Protein AF-A0A1B6F4M4-F1 (afdb_monomer_lite)

Secondary structure (DSSP, 8-state):
----GGGTS-HHHHTTHHHHHHHHHHHHHHHHHHHHHHHH-SS-HHHHHHHHHHHHTT----EEEEEE--S-HHHHHHHHHHHHHHHHTT-EEEEEESS--SSPPTTEEEEE-GGGTHHHHTT--HHHHHHH-SSTTTHHHHHHHHHHHHHHHHHHSHHHHHHHS--

Foldseek 3Di:
DDDPCLVVDDPCVVVVVVVVCVVCVVVVVVVVVVVVCVVPDPPDVPVVVVVVVVVVVVPDAAEEEAEAADLDVVSVVVCVVVVLVSQVVPHAYEYEYCDDDPDDRHSYHYDHPVVLPVVPVVPDDPVCVCVLDVDPVNNVVSVCVVVVVVCVSVCPDPVNVVVVPDD

Sequence (167 aa):
HLRPASVSLPLYQYLLLDVIILLLSPFLIFFCLAKFIFYKTEMKSLNLVLLCLLLARSAGSARILVMQVSVSKSHSAIMEPLFEELAARGHQLTVYTSSPHKFAIPNMREIDLSHNWRPVVSNLSFDFIKQAMPDLFTAPFSMADFELPMCENVLSSHQIQSLLVSD

Radius of gyration: 23.15 Å; chains: 1; bounding box: 50×37×66 Å

pLDDT: mean 80.56, std 10.92, range [40.94, 95.31]

Structure (mmCIF, N/CA/C/O backbone):
data_AF-A0A1B6F4M4-F1
#
_entry.id   AF-A0A1B6F4M4-F1
#
loop_
_atom_site.group_PDB
_atom_site.id
_atom_site.type_symbol
_atom_site.label_atom_id
_atom_site.label_alt_id
_atom_site.label_comp_id
_atom_site.label_asym_id
_atom_site.label_entity_id
_atom_site.label_seq_id
_atom_site.pdbx_PDB_ins_code
_atom_site.Cartn_x
_atom_site.Cartn_y
_atom_site.Cartn_z
_atom_site.occupancy
_atom_site.B_iso_or_equiv
_atom_site.auth_seq_id
_atom_site.auth_comp_id
_atom_site.auth_asym_id
_atom_site.auth_atom_id
_atom_site.pdbx_PDB_model_num
ATOM 1 N N . HIS A 1 1 ? 11.510 21.584 -7.767 1.00 43.22 1 HIS A N 1
ATOM 2 C CA . HIS A 1 1 ? 12.292 21.013 -6.652 1.00 43.22 1 HIS A CA 1
ATOM 3 C C . HIS A 1 1 ? 11.340 20.370 -5.656 1.00 43.22 1 HIS A C 1
ATOM 5 O O . HIS A 1 1 ? 10.780 21.067 -4.819 1.00 43.22 1 HIS A O 1
ATOM 11 N N . LEU A 1 2 ? 11.105 19.063 -5.786 1.00 40.94 2 LEU A N 1
ATOM 12 C CA . LEU A 1 2 ? 10.264 18.300 -4.864 1.00 40.94 2 LEU A CA 1
ATOM 13 C C . LEU A 1 2 ? 11.078 18.024 -3.597 1.00 40.94 2 LEU A C 1
ATOM 15 O O . LEU A 1 2 ? 11.846 17.070 -3.534 1.00 40.94 2 LEU A O 1
ATOM 19 N N . ARG A 1 3 ? 10.984 18.922 -2.614 1.00 56.31 3 ARG A N 1
ATOM 20 C CA . ARG A 1 3 ? 11.462 18.627 -1.262 1.00 56.31 3 ARG A CA 1
ATOM 21 C C . ARG A 1 3 ? 10.369 17.820 -0.563 1.00 56.31 3 ARG A C 1
ATOM 23 O O . ARG A 1 3 ? 9.209 18.221 -0.655 1.00 56.31 3 ARG A O 1
ATOM 30 N N . PRO A 1 4 ? 10.699 16.708 0.110 1.00 58.62 4 PRO A N 1
ATOM 31 C CA . PRO A 1 4 ? 9.699 15.986 0.877 1.00 58.62 4 PRO A CA 1
ATOM 32 C C . PRO A 1 4 ? 9.135 16.927 1.944 1.00 58.62 4 PRO A C 1
ATOM 34 O O . PRO A 1 4 ? 9.882 17.705 2.542 1.00 58.62 4 PRO A O 1
ATOM 37 N N . ALA A 1 5 ? 7.818 16.876 2.163 1.00 68.50 5 ALA A N 1
ATOM 38 C CA . ALA A 1 5 ? 7.125 17.769 3.097 1.00 68.50 5 ALA A CA 1
ATOM 39 C C . ALA A 1 5 ? 7.753 17.733 4.501 1.00 68.50 5 ALA A C 1
ATOM 41 O O . ALA A 1 5 ? 7.756 18.749 5.193 1.00 68.50 5 ALA A O 1
ATOM 42 N N . SER A 1 6 ? 8.384 16.606 4.862 1.00 67.62 6 SER A N 1
ATOM 43 C CA . SER A 1 6 ? 9.168 16.410 6.084 1.00 67.62 6 SER A CA 1
ATOM 44 C C . SER A 1 6 ? 10.277 17.441 6.307 1.00 67.62 6 SER A C 1
ATOM 46 O O . SER A 1 6 ? 10.577 17.739 7.457 1.00 67.62 6 SER A O 1
ATOM 48 N N . VAL A 1 7 ? 10.843 18.040 5.252 1.00 76.06 7 VAL A N 1
ATOM 49 C CA . VAL A 1 7 ? 11.871 19.098 5.357 1.00 76.06 7 VAL A CA 1
ATOM 50 C C . VAL A 1 7 ? 11.296 20.397 5.925 1.00 76.06 7 VAL A C 1
ATOM 52 O O . VAL A 1 7 ? 12.022 21.181 6.531 1.00 76.06 7 VAL A O 1
ATOM 55 N N . SER A 1 8 ? 10.000 20.633 5.729 1.00 83.69 8 SER A N 1
ATOM 56 C CA . SER A 1 8 ? 9.280 21.802 6.243 1.00 83.69 8 SER A CA 1
ATOM 57 C C . SER A 1 8 ? 8.433 21.503 7.480 1.00 83.69 8 SER A C 1
ATOM 59 O O . SER A 1 8 ? 7.818 22.424 8.016 1.00 83.69 8 SER A O 1
ATOM 61 N N . LEU A 1 9 ? 8.373 20.245 7.936 1.00 83.94 9 LEU A N 1
ATOM 62 C CA . LEU A 1 9 ? 7.571 19.895 9.103 1.00 83.94 9 LEU A CA 1
ATOM 63 C C . LEU A 1 9 ? 8.276 20.333 10.396 1.00 83.94 9 LEU A C 1
ATOM 65 O O . LEU A 1 9 ? 9.473 20.090 10.570 1.00 83.94 9 LEU A O 1
ATOM 69 N N . PRO A 1 10 ? 7.545 20.934 11.347 1.00 87.19 10 PRO A N 1
ATOM 70 C CA . PRO A 1 10 ? 8.058 21.153 12.687 1.00 87.19 10 PRO A CA 1
ATOM 71 C C . PRO A 1 10 ? 8.350 19.811 13.375 1.00 87.19 10 PRO A C 1
ATOM 73 O O . PRO A 1 10 ? 7.652 18.815 13.174 1.00 87.19 10 PRO A O 1
ATOM 76 N N . LEU A 1 11 ? 9.372 19.800 14.235 1.00 86.25 11 LEU A N 1
ATOM 77 C CA . LEU A 1 11 ? 9.931 18.587 14.847 1.00 86.25 11 LEU A CA 1
ATOM 78 C C . LEU A 1 11 ? 8.878 17.687 15.522 1.00 86.25 11 LEU A C 1
ATOM 80 O O . LEU A 1 11 ? 9.004 16.469 15.485 1.00 86.25 11 LEU A O 1
ATOM 84 N N . TYR A 1 12 ? 7.824 18.259 16.110 1.00 85.19 12 TYR A N 1
ATOM 85 C CA . TYR A 1 12 ? 6.779 17.480 16.782 1.00 85.19 12 TYR A CA 1
ATOM 86 C C . TYR A 1 12 ? 5.907 16.661 15.811 1.00 85.19 12 TYR A C 1
ATOM 88 O O . TYR A 1 12 ? 5.516 15.553 16.162 1.00 85.19 12 TYR A O 1
ATOM 96 N N . GLN A 1 13 ? 5.645 17.157 14.594 1.00 83.50 13 GLN A N 1
ATOM 97 C CA . GLN A 1 13 ? 4.957 16.390 13.543 1.00 83.50 13 GLN A CA 1
ATOM 98 C C . GLN A 1 13 ? 5.882 15.334 12.943 1.00 83.50 13 GLN A C 1
ATOM 100 O O . GLN A 1 13 ? 5.455 14.214 12.687 1.00 83.50 13 GLN A O 1
ATOM 105 N N . TYR A 1 14 ? 7.167 15.662 12.777 1.00 83.50 14 TYR A N 1
ATOM 106 C CA . TYR A 1 14 ? 8.171 14.697 12.326 1.00 83.50 14 TYR A CA 1
ATOM 107 C C . TYR A 1 14 ? 8.319 13.517 13.301 1.00 83.50 14 TYR A C 1
ATOM 109 O O . TYR A 1 14 ? 8.421 12.368 12.885 1.00 83.50 14 TYR A O 1
ATOM 117 N N . LEU A 1 15 ? 8.293 13.799 14.606 1.00 87.69 15 LEU A N 1
ATOM 118 C CA . LEU A 1 15 ? 8.350 12.796 15.672 1.00 87.69 15 LEU A CA 1
ATOM 119 C C . LEU A 1 15 ? 6.988 12.153 15.987 1.00 87.69 15 LEU A C 1
ATOM 121 O O . LEU A 1 15 ? 6.921 11.341 16.909 1.00 87.69 15 LEU A O 1
ATOM 125 N N . LEU A 1 16 ? 5.922 12.506 15.253 1.00 89.25 16 LEU A N 1
ATOM 126 C CA . LEU A 1 16 ? 4.566 11.964 15.428 1.00 89.25 16 LEU A CA 1
ATOM 127 C C . LEU A 1 16 ? 4.061 12.086 16.877 1.00 89.25 16 LEU A C 1
ATOM 129 O O . LEU A 1 16 ? 3.416 11.181 17.410 1.00 89.25 16 LEU A O 1
ATOM 133 N N . LEU A 1 17 ? 4.397 13.190 17.555 1.00 87.88 17 LEU A N 1
ATOM 134 C CA . LEU A 1 17 ? 4.083 13.372 18.975 1.00 87.88 17 LEU A CA 1
ATOM 135 C C . LEU A 1 17 ? 2.573 13.336 19.242 1.00 87.88 17 LEU A C 1
ATOM 137 O O . LEU A 1 17 ? 2.147 12.840 20.278 1.00 87.88 17 LEU A O 1
ATOM 141 N N . ASP A 1 18 ? 1.772 13.841 18.311 1.00 84.81 18 ASP A N 1
ATOM 142 C CA . ASP A 1 18 ? 0.311 13.777 18.313 1.00 84.81 18 ASP A CA 1
ATOM 143 C C . ASP A 1 18 ? -0.211 12.334 18.275 1.00 84.81 18 ASP A C 1
ATOM 145 O O . ASP A 1 18 ? -1.098 11.983 19.052 1.00 84.81 18 ASP A O 1
ATOM 149 N N . VAL A 1 19 ? 0.391 11.473 17.452 1.00 85.81 19 VAL A N 1
ATOM 150 C CA . VAL A 1 19 ? 0.082 10.037 17.399 1.00 85.81 19 VAL A CA 1
ATOM 151 C C . VAL A 1 19 ? 0.526 9.335 18.680 1.00 85.81 19 VAL A C 1
ATOM 153 O O . VAL A 1 19 ? -0.231 8.542 19.236 1.00 85.81 19 VAL A O 1
ATOM 156 N N . ILE A 1 20 ? 1.717 9.645 19.202 1.00 90.00 20 ILE A N 1
ATOM 157 C CA . ILE A 1 20 ? 2.205 9.083 20.472 1.00 90.00 20 ILE A CA 1
ATOM 158 C C . ILE A 1 20 ? 1.266 9.476 21.618 1.00 90.00 20 ILE A C 1
ATOM 160 O O . ILE A 1 20 ? 0.878 8.627 22.418 1.00 90.00 20 ILE A O 1
ATOM 164 N N . ILE A 1 21 ? 0.853 10.744 21.683 1.00 89.56 21 ILE A N 1
ATOM 165 C CA . ILE A 1 21 ? -0.113 11.226 22.673 1.00 89.56 21 ILE A CA 1
ATOM 166 C C . ILE A 1 21 ? -1.457 10.523 22.483 1.00 89.56 21 ILE A C 1
ATOM 168 O O . ILE A 1 21 ? -2.021 10.057 23.469 1.00 89.56 21 ILE A O 1
ATOM 172 N N . LEU A 1 22 ? -1.955 10.378 21.252 1.00 88.50 22 LEU A N 1
ATOM 173 C CA . LEU A 1 22 ? -3.198 9.658 20.974 1.00 88.50 22 LEU A CA 1
ATOM 174 C C . LEU A 1 22 ? -3.122 8.203 21.458 1.00 88.50 22 LEU A C 1
ATOM 176 O O . LEU A 1 22 ? -4.066 7.739 22.091 1.00 88.50 22 LEU A O 1
ATOM 180 N N . LEU A 1 23 ? -1.997 7.515 21.240 1.00 87.00 23 LEU A N 1
ATOM 181 C CA . LEU A 1 23 ? -1.780 6.126 21.654 1.00 87.00 23 LEU A CA 1
ATOM 182 C C . LEU A 1 23 ? -1.593 5.965 23.168 1.00 87.00 23 LEU A C 1
ATOM 184 O O . LEU A 1 23 ? -2.066 4.982 23.733 1.00 87.00 23 LEU A O 1
ATOM 188 N N . LEU A 1 24 ? -0.939 6.915 23.844 1.00 88.50 24 LEU A N 1
ATOM 189 C CA . LEU A 1 24 ? -0.726 6.887 25.298 1.00 88.50 24 LEU A CA 1
ATOM 190 C C . LEU A 1 24 ? -1.922 7.434 26.090 1.00 88.50 24 LEU A C 1
ATOM 192 O O . LEU A 1 24 ? -2.130 7.050 27.244 1.00 88.50 24 LEU A O 1
ATOM 196 N N . SER A 1 25 ? -2.736 8.299 25.480 1.00 86.25 25 SER A N 1
ATOM 197 C CA . SER A 1 25 ? -3.917 8.893 26.108 1.00 86.25 25 SER A CA 1
ATOM 198 C C . SER A 1 25 ? -4.923 7.862 26.637 1.00 86.25 25 SER A C 1
ATOM 200 O O . SER A 1 25 ? -5.324 8.025 27.789 1.00 86.25 25 SER A O 1
ATOM 202 N N . PRO A 1 26 ? -5.287 6.762 25.938 1.00 82.81 26 PRO A N 1
ATOM 203 C CA . PRO A 1 26 ? -6.191 5.763 26.499 1.00 82.81 26 PRO A CA 1
ATOM 204 C C . PRO A 1 26 ? -5.589 5.043 27.710 1.00 82.81 26 PRO A C 1
ATOM 206 O O . PRO A 1 26 ? -6.336 4.720 28.627 1.00 82.81 26 PRO A O 1
ATOM 209 N N . PHE A 1 27 ? -4.267 4.844 27.780 1.00 83.25 27 PHE A N 1
ATOM 210 C CA . PHE A 1 27 ? -3.614 4.226 28.943 1.00 83.25 27 PHE A CA 1
ATOM 211 C C . PHE A 1 27 ? -3.595 5.157 30.157 1.00 83.25 27 PHE A C 1
ATOM 213 O O . PHE A 1 27 ? -3.867 4.716 31.273 1.00 83.25 27 PHE A O 1
ATOM 220 N N . LEU A 1 28 ? -3.326 6.449 29.950 1.00 83.62 28 LEU A N 1
ATOM 221 C CA . LEU A 1 28 ? -3.389 7.456 31.013 1.00 83.62 28 LEU A CA 1
ATOM 222 C C . LEU A 1 28 ? -4.824 7.665 31.499 1.00 83.62 28 LEU A C 1
ATOM 224 O O . LEU A 1 28 ? -5.065 7.698 32.703 1.00 83.62 28 LEU A O 1
ATOM 228 N N . ILE A 1 29 ? -5.785 7.741 30.577 1.00 84.19 29 ILE A N 1
ATOM 229 C CA . ILE A 1 29 ? -7.212 7.817 30.896 1.00 84.19 29 ILE A CA 1
ATOM 230 C C . ILE A 1 29 ? -7.641 6.555 31.644 1.00 84.19 29 ILE A C 1
ATOM 232 O O . ILE A 1 29 ? -8.281 6.671 32.681 1.00 84.19 29 ILE A O 1
ATOM 236 N N . PHE A 1 30 ? -7.234 5.364 31.201 1.00 84.19 30 PHE A N 1
ATOM 237 C CA . PHE A 1 30 ? -7.504 4.109 31.902 1.00 84.19 30 PHE A CA 1
ATOM 238 C C . PHE A 1 30 ? -6.906 4.100 33.311 1.00 84.19 30 PHE A C 1
ATOM 240 O O . PHE A 1 30 ? -7.595 3.726 34.252 1.00 84.19 30 PHE A O 1
ATOM 247 N N . PHE A 1 31 ? -5.666 4.559 33.495 1.00 81.44 31 PHE A N 1
ATOM 248 C CA . PHE A 1 31 ? -5.018 4.619 34.807 1.00 81.44 31 PHE A CA 1
ATOM 249 C C . PHE A 1 31 ? -5.693 5.632 35.744 1.00 81.44 31 PHE A C 1
ATOM 251 O O . PHE A 1 31 ? -5.920 5.343 36.920 1.00 81.44 31 PHE A O 1
ATOM 258 N N . CYS A 1 32 ? -6.070 6.801 35.223 1.00 80.50 32 CYS A N 1
ATOM 259 C CA . CYS A 1 32 ? -6.823 7.816 35.955 1.00 80.50 32 CYS A CA 1
ATOM 260 C C . CYS A 1 32 ? -8.234 7.336 36.307 1.00 80.50 32 CYS A C 1
ATOM 262 O O . CYS A 1 32 ? -8.667 7.520 37.440 1.00 80.50 32 CYS A O 1
ATOM 264 N N . LEU A 1 33 ? -8.931 6.676 35.377 1.00 78.50 33 LEU A N 1
ATOM 265 C CA . LEU A 1 33 ? -10.240 6.070 35.608 1.00 78.50 33 LEU A CA 1
ATOM 266 C C . LEU A 1 33 ? -10.138 4.919 36.603 1.00 78.50 33 LEU A C 1
ATOM 268 O O . LEU A 1 33 ? -10.953 4.856 37.509 1.00 78.50 33 LEU A O 1
ATOM 272 N N . ALA A 1 34 ? -9.124 4.061 36.511 1.00 73.75 34 ALA A N 1
ATOM 273 C CA . ALA A 1 34 ? -8.881 2.990 37.468 1.00 73.75 34 ALA A CA 1
ATOM 274 C C . ALA A 1 34 ? -8.626 3.559 38.866 1.00 73.75 34 ALA A C 1
ATOM 276 O O . ALA A 1 34 ? -9.265 3.118 39.815 1.00 73.75 34 ALA A O 1
ATOM 277 N N . LYS A 1 35 ? -7.781 4.593 39.000 1.00 75.56 35 LYS A N 1
ATOM 278 C CA . LYS A 1 35 ? -7.577 5.296 40.276 1.00 75.56 35 LYS A CA 1
ATOM 279 C C . LYS A 1 35 ? -8.843 5.970 40.781 1.00 75.56 35 LYS A C 1
ATOM 281 O O . LYS A 1 35 ? -9.126 5.878 41.966 1.00 75.56 35 LYS A O 1
ATOM 286 N N . PHE A 1 36 ? -9.611 6.619 39.914 1.00 72.50 36 PHE A N 1
ATOM 287 C CA . PHE A 1 36 ? -10.868 7.272 40.274 1.00 72.50 36 PHE A CA 1
ATOM 288 C C . PHE A 1 36 ? -11.938 6.261 40.699 1.00 72.50 36 PHE A C 1
ATOM 290 O O . PHE A 1 36 ? -12.638 6.488 41.680 1.00 72.50 36 PHE A O 1
ATOM 297 N N . ILE A 1 37 ? -12.037 5.128 40.003 1.00 68.75 37 ILE A N 1
ATOM 298 C CA . ILE A 1 37 ? -12.913 4.007 40.345 1.00 68.75 37 ILE A CA 1
ATOM 299 C C . ILE A 1 37 ? -12.487 3.438 41.697 1.00 68.75 37 ILE A C 1
ATOM 301 O O . ILE A 1 37 ? -13.322 3.373 42.585 1.00 68.75 37 ILE A O 1
ATOM 305 N N . PHE A 1 38 ? -11.203 3.122 41.887 1.00 66.12 38 PHE A N 1
ATOM 306 C CA . PHE A 1 38 ? -10.666 2.567 43.135 1.00 66.12 38 PHE A CA 1
ATOM 307 C C . PHE A 1 38 ? -10.801 3.539 44.319 1.00 66.12 38 PHE A C 1
ATOM 309 O O . PHE A 1 38 ? -11.074 3.122 45.439 1.00 66.12 38 PHE A O 1
ATOM 316 N N . TYR A 1 39 ? -10.661 4.844 44.064 1.00 65.19 39 TYR A N 1
ATOM 317 C CA . TYR A 1 39 ? -10.860 5.916 45.043 1.00 65.19 39 TYR A CA 1
ATOM 318 C C . TYR A 1 39 ? -12.339 6.128 45.403 1.00 65.19 39 TYR A C 1
ATOM 320 O O . TYR A 1 39 ? -12.646 6.600 46.493 1.00 65.19 39 TYR A O 1
ATOM 328 N N . LYS A 1 40 ? -13.266 5.788 44.499 1.00 62.06 40 LYS A N 1
ATOM 329 C CA . LYS A 1 40 ? -14.705 6.066 44.639 1.00 62.06 40 LYS A CA 1
ATOM 330 C C . LYS A 1 40 ? -15.558 4.819 44.897 1.00 62.06 40 LYS A C 1
ATOM 332 O O . LYS A 1 40 ? -16.765 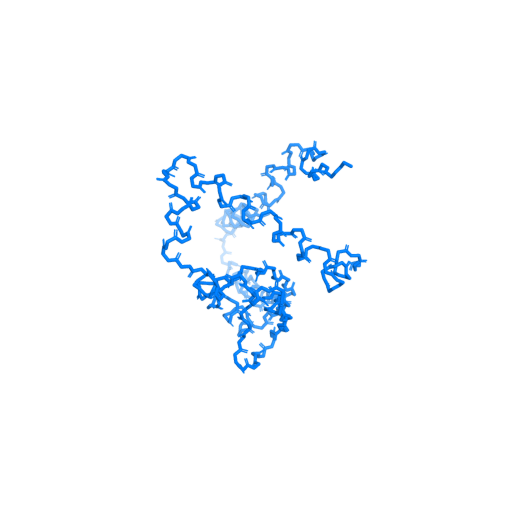4.948 45.095 1.00 62.06 40 LYS A O 1
ATOM 337 N N . THR A 1 41 ? -14.993 3.612 44.890 1.00 52.53 41 THR A N 1
ATOM 338 C CA . THR A 1 41 ? -15.759 2.375 45.087 1.00 52.53 41 THR A CA 1
ATOM 339 C C . THR A 1 41 ? -16.119 2.123 46.552 1.00 52.53 41 THR A C 1
ATOM 341 O O . THR A 1 41 ? -15.509 1.292 47.211 1.00 52.53 41 THR A O 1
ATOM 344 N N . GLU A 1 42 ? -17.219 2.733 46.998 1.00 60.88 42 GLU A N 1
ATOM 345 C CA . GLU A 1 42 ? -18.375 1.920 47.393 1.00 60.88 42 GLU A CA 1
ATOM 346 C C . GLU A 1 42 ? -19.209 1.646 46.122 1.00 60.88 42 GLU A C 1
ATOM 348 O O . GLU A 1 42 ? -19.817 2.545 45.545 1.00 60.88 42 GLU A O 1
ATOM 353 N N . MET A 1 43 ? -19.145 0.408 45.614 1.00 56.97 43 MET A N 1
ATOM 354 C CA . MET A 1 43 ? -20.106 -0.237 44.694 1.00 56.97 43 MET A CA 1
ATOM 355 C C . MET A 1 43 ? -20.791 0.644 43.610 1.00 56.97 43 MET A C 1
ATOM 357 O O . MET A 1 43 ? -22.015 0.743 43.570 1.00 56.97 43 MET A O 1
ATOM 361 N N . LYS A 1 44 ? -20.036 1.245 42.668 1.00 59.19 44 LYS A N 1
ATOM 362 C CA . LYS A 1 44 ? -20.582 1.833 41.408 1.00 59.19 44 LYS A CA 1
ATOM 363 C C . LYS A 1 44 ? -19.764 1.527 40.135 1.00 59.19 44 LYS A C 1
ATOM 365 O O . LYS A 1 44 ? -20.079 2.039 39.063 1.00 59.19 44 LYS A O 1
ATOM 370 N N . SER A 1 45 ? -18.731 0.681 40.224 1.00 66.12 45 SER A N 1
ATOM 371 C CA . SER A 1 45 ? -17.780 0.412 39.127 1.00 66.12 45 SER A CA 1
ATOM 372 C C . SER A 1 45 ? -18.357 -0.416 37.972 1.00 66.12 45 SER A C 1
ATOM 374 O O . SER A 1 45 ? -17.962 -0.213 36.827 1.00 66.12 45 SER A O 1
ATOM 376 N N . LEU A 1 46 ? -19.322 -1.302 38.239 1.00 69.38 46 LEU A N 1
ATOM 377 C CA . LEU A 1 46 ? -19.845 -2.241 37.239 1.00 69.38 46 LEU A CA 1
ATOM 378 C C . LEU A 1 46 ? -20.591 -1.542 36.088 1.00 69.38 46 LEU A C 1
ATOM 380 O O . LEU A 1 46 ? -20.385 -1.886 34.928 1.00 69.38 46 LEU A O 1
ATOM 384 N N . ASN A 1 47 ? -21.393 -0.515 36.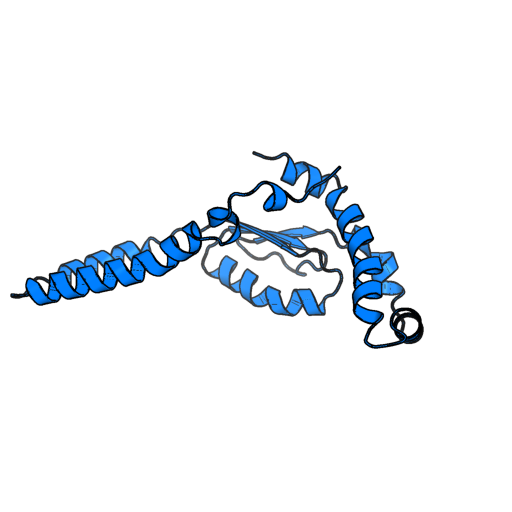391 1.00 76.00 47 ASN A N 1
ATOM 385 C CA . ASN A 1 47 ? -22.134 0.244 35.374 1.00 76.00 47 ASN A CA 1
ATOM 386 C C . ASN A 1 47 ? -21.209 1.070 34.474 1.00 76.00 47 ASN A C 1
ATOM 388 O O . ASN A 1 47 ? -21.496 1.235 33.292 1.00 76.00 47 ASN A O 1
ATOM 392 N N . LEU A 1 48 ? -20.089 1.563 35.012 1.00 74.75 48 LEU A N 1
ATOM 393 C CA . LEU A 1 48 ? -19.100 2.307 34.235 1.00 74.75 48 LEU A CA 1
ATOM 394 C C . LEU A 1 48 ? -18.322 1.372 33.303 1.00 74.75 48 LEU A C 1
ATOM 396 O O . LEU A 1 48 ? -18.149 1.690 32.132 1.00 74.75 48 LEU A O 1
ATOM 400 N N . VAL A 1 49 ? -17.923 0.192 33.792 1.00 80.50 49 VAL A N 1
ATOM 401 C CA . VAL A 1 49 ? -17.283 -0.844 32.964 1.00 80.50 49 VAL A CA 1
ATOM 402 C C . VAL A 1 49 ? -18.228 -1.309 31.853 1.00 80.50 49 VAL A C 1
ATOM 404 O O . VAL A 1 49 ? -17.816 -1.394 30.699 1.00 80.50 49 VAL A O 1
ATOM 407 N N . LEU A 1 50 ? -19.506 -1.539 32.167 1.00 79.94 50 LEU A N 1
ATOM 408 C CA . LEU A 1 50 ? -20.522 -1.910 31.182 1.00 79.94 50 LEU A CA 1
ATOM 409 C C . LEU A 1 50 ? -20.733 -0.808 30.130 1.00 79.94 50 LEU A C 1
ATOM 411 O O . LEU A 1 50 ? -20.783 -1.106 28.939 1.00 79.94 50 LEU A O 1
ATOM 415 N N . LEU A 1 51 ? -20.790 0.461 30.545 1.00 79.94 51 LEU A N 1
ATOM 416 C CA . LEU A 1 51 ? -20.893 1.602 29.633 1.00 79.94 51 LEU A CA 1
ATOM 417 C C . LEU A 1 51 ? -19.661 1.710 28.720 1.00 79.94 51 LEU A C 1
ATOM 419 O O . LEU A 1 51 ? -19.809 1.898 27.516 1.00 79.94 51 LEU A O 1
ATOM 423 N N . CYS A 1 52 ? -18.453 1.526 29.258 1.00 74.00 52 CYS A N 1
ATOM 424 C CA . CYS A 1 52 ? -17.222 1.505 28.468 1.00 74.00 52 CYS A CA 1
ATOM 425 C C . CYS A 1 52 ? -17.194 0.346 27.457 1.00 74.00 52 CYS A C 1
ATOM 427 O O . CYS A 1 52 ? -16.768 0.553 26.325 1.00 74.00 52 CYS A O 1
ATOM 429 N N . LEU A 1 53 ? -17.687 -0.846 27.816 1.00 78.19 53 LEU A N 1
ATOM 430 C CA . LEU A 1 53 ? -17.787 -1.991 26.898 1.00 78.19 53 LEU A CA 1
ATOM 431 C C . LEU A 1 53 ? -18.825 -1.765 25.786 1.00 78.19 53 LEU A C 1
ATOM 433 O O . LEU A 1 53 ? -18.605 -2.171 24.644 1.00 78.19 53 LEU A O 1
ATOM 437 N N . LEU A 1 54 ? -19.936 -1.091 26.098 1.00 76.19 54 LEU A N 1
ATOM 438 C CA . LEU A 1 54 ? -20.954 -0.711 25.115 1.00 76.19 54 LEU A CA 1
ATOM 439 C C . LEU A 1 54 ? -20.433 0.356 24.141 1.00 76.19 54 LEU A C 1
ATOM 441 O O . LEU A 1 54 ? -20.654 0.238 22.938 1.00 76.19 54 LEU A O 1
ATOM 445 N N . LEU A 1 55 ? -19.684 1.347 24.635 1.00 70.69 55 LEU A N 1
ATOM 446 C CA . LEU A 1 55 ? -19.038 2.361 23.795 1.00 70.69 55 LEU A CA 1
ATOM 447 C C . LEU A 1 55 ? -17.890 1.769 22.962 1.00 70.69 55 LEU A C 1
ATOM 449 O O . LEU A 1 55 ? -17.755 2.108 21.790 1.00 70.69 55 LEU A O 1
ATOM 453 N N . ALA A 1 56 ? -17.117 0.822 23.499 1.00 65.56 56 ALA A N 1
ATOM 454 C CA . ALA A 1 56 ? -16.073 0.121 22.747 1.00 65.56 56 ALA A CA 1
ATOM 455 C C . ALA A 1 56 ? -16.638 -0.712 21.579 1.00 65.56 56 ALA A C 1
ATOM 457 O O . ALA A 1 56 ? -16.000 -0.826 20.535 1.00 65.56 56 ALA A O 1
ATOM 458 N N . ARG A 1 57 ? -17.866 -1.237 21.708 1.00 60.97 57 ARG A N 1
ATOM 459 C CA . ARG A 1 57 ? -18.589 -1.909 20.611 1.00 60.97 57 ARG A CA 1
ATOM 460 C C . ARG A 1 57 ? -18.996 -0.979 19.467 1.00 60.97 57 ARG A C 1
ATOM 462 O O . ARG A 1 57 ? -19.324 -1.474 18.395 1.00 60.97 57 ARG A O 1
ATOM 469 N N . SER A 1 58 ? -18.981 0.335 19.682 1.00 59.59 58 SER A N 1
ATOM 470 C CA . SER A 1 58 ? -19.288 1.329 18.648 1.00 59.59 58 SER A CA 1
ATOM 471 C C . SER A 1 58 ? -18.063 1.781 17.846 1.00 59.59 58 SER A C 1
ATOM 473 O O . SER A 1 58 ? -18.167 2.737 17.080 1.00 59.59 58 SER A O 1
ATOM 475 N N . ALA A 1 59 ? -16.914 1.102 17.992 1.00 60.38 59 ALA A N 1
ATOM 476 C CA . ALA A 1 59 ? -15.737 1.344 17.162 1.00 60.38 59 ALA A CA 1
ATOM 477 C C . ALA A 1 59 ? -16.117 1.191 15.678 1.00 60.38 59 ALA A C 1
ATOM 479 O O . ALA A 1 59 ? -16.404 0.096 15.197 1.00 60.38 59 ALA A O 1
ATOM 480 N N . GLY A 1 60 ? -16.217 2.327 14.989 1.00 65.62 60 GLY A N 1
ATOM 481 C CA . GLY A 1 60 ? -16.805 2.410 13.660 1.00 65.62 60 GLY A CA 1
ATOM 482 C C . GLY A 1 60 ? -15.967 1.732 12.578 1.00 65.62 60 GLY A C 1
ATOM 483 O O . GLY A 1 60 ? -14.750 1.583 12.686 1.00 65.62 60 GLY A O 1
ATOM 484 N N . SER A 1 61 ? -16.637 1.384 11.480 1.00 75.56 61 SER A N 1
ATOM 485 C CA . SER A 1 61 ? -15.997 1.011 10.219 1.00 75.56 61 SER A CA 1
ATOM 486 C C . SER A 1 61 ? -15.142 2.176 9.704 1.00 75.56 61 SER A C 1
ATOM 488 O O . SER A 1 61 ? -15.666 3.144 9.150 1.00 75.56 61 SER A O 1
ATOM 490 N N . ALA A 1 62 ? -13.823 2.078 9.855 1.00 82.94 62 ALA A N 1
ATOM 491 C CA . ALA A 1 62 ? -12.888 2.998 9.208 1.00 82.94 62 ALA A CA 1
ATOM 492 C C . ALA A 1 62 ? -12.884 2.828 7.676 1.00 82.94 62 ALA A C 1
ATOM 494 O O . ALA A 1 62 ? -13.015 1.714 7.164 1.00 82.94 62 ALA A O 1
ATOM 495 N N . ARG A 1 63 ? -12.687 3.936 6.955 1.00 89.88 63 ARG A N 1
ATOM 496 C CA . ARG A 1 63 ? -12.354 3.945 5.525 1.00 89.88 63 ARG A CA 1
ATOM 497 C C . ARG A 1 63 ? -10.838 4.034 5.398 1.00 89.88 63 ARG A C 1
ATOM 499 O O . ARG A 1 63 ? -10.253 5.020 5.833 1.00 89.88 63 ARG A O 1
ATOM 506 N N . ILE A 1 64 ? -10.216 2.996 4.856 1.00 92.00 64 ILE A N 1
ATOM 507 C CA . ILE A 1 64 ? -8.765 2.813 4.840 1.00 92.00 64 ILE A CA 1
ATOM 508 C C . ILE A 1 64 ? -8.289 2.818 3.388 1.00 92.00 64 ILE A C 1
ATOM 510 O O . ILE A 1 64 ? -8.740 2.026 2.562 1.00 92.00 64 ILE A O 1
ATOM 514 N N . LEU A 1 65 ? -7.363 3.719 3.083 1.00 92.19 65 LEU A N 1
ATOM 515 C CA . LEU A 1 65 ? -6.657 3.754 1.811 1.00 92.19 65 LEU A CA 1
ATOM 516 C C . LEU A 1 65 ? -5.335 3.000 1.962 1.00 92.19 65 LEU A C 1
ATOM 518 O O . LEU A 1 65 ? -4.541 3.312 2.847 1.00 92.19 65 LEU A O 1
ATOM 522 N N . VAL A 1 66 ? -5.097 2.028 1.089 1.00 90.06 66 VAL A N 1
ATOM 523 C CA . VAL A 1 66 ? -3.868 1.235 1.058 1.00 90.06 66 VAL A CA 1
ATOM 524 C C . VAL A 1 66 ? -3.165 1.470 -0.270 1.00 90.06 66 VAL A C 1
ATOM 526 O O . VAL A 1 66 ? -3.756 1.300 -1.337 1.00 90.06 66 VAL A O 1
ATOM 529 N N . MET A 1 67 ? -1.886 1.830 -0.203 1.00 86.19 67 MET A N 1
ATOM 530 C CA . MET A 1 67 ? -1.019 1.968 -1.368 1.00 86.19 67 MET A CA 1
ATOM 531 C C . MET A 1 67 ? 0.054 0.881 -1.325 1.00 86.19 67 MET A C 1
ATOM 533 O O . MET A 1 67 ? 1.070 1.022 -0.653 1.00 86.19 67 MET A O 1
ATOM 537 N N . GLN A 1 68 ? -0.188 -0.217 -2.038 1.00 82.06 68 GLN A N 1
ATOM 538 C CA . GLN A 1 68 ? 0.717 -1.358 -2.125 1.00 82.06 68 GLN A CA 1
ATOM 539 C C . GLN A 1 68 ? 1.136 -1.576 -3.574 1.00 82.06 68 GLN A C 1
ATOM 541 O O . GLN A 1 68 ? 0.665 -2.463 -4.277 1.00 82.06 68 GLN A O 1
ATOM 546 N N . VAL A 1 69 ? 2.060 -0.749 -4.037 1.00 70.25 69 VAL A N 1
ATOM 547 C CA . VAL A 1 69 ? 2.443 -0.717 -5.455 1.00 70.25 69 VAL A CA 1
ATOM 548 C C . VAL A 1 69 ? 3.606 -1.653 -5.793 1.00 70.25 69 VAL A C 1
ATOM 550 O O . VAL A 1 69 ? 4.062 -1.673 -6.934 1.00 70.25 69 VAL A O 1
ATOM 553 N N . SER A 1 70 ? 4.053 -2.473 -4.831 1.00 72.50 70 SER A N 1
ATOM 554 C CA . SER A 1 70 ? 5.120 -3.453 -5.053 1.00 72.50 70 SER A CA 1
ATOM 555 C C . SER A 1 70 ? 4.728 -4.456 -6.136 1.00 72.50 70 SER A C 1
ATOM 557 O O . SER A 1 70 ? 3.654 -5.055 -6.105 1.00 72.50 70 SER A O 1
ATOM 559 N N . VAL A 1 71 ? 5.634 -4.656 -7.089 1.00 69.44 71 VAL A N 1
ATOM 560 C CA . VAL A 1 71 ? 5.477 -5.586 -8.216 1.00 69.44 71 VAL A CA 1
ATOM 561 C C . VAL A 1 71 ? 5.649 -7.048 -7.811 1.00 69.44 71 VAL A C 1
ATOM 563 O O . VAL A 1 71 ? 5.333 -7.952 -8.581 1.00 69.44 71 VAL A O 1
ATOM 566 N N . SER A 1 72 ? 6.166 -7.291 -6.606 1.00 73.75 72 SER A N 1
ATOM 567 C CA . SER A 1 72 ? 6.431 -8.636 -6.125 1.00 73.75 72 SER A CA 1
ATOM 568 C C . SER A 1 72 ? 5.214 -9.219 -5.411 1.00 73.75 72 SER A C 1
ATOM 570 O O . SER A 1 72 ? 4.740 -8.693 -4.397 1.00 73.75 72 SER A O 1
ATOM 572 N N . LYS A 1 73 ? 4.747 -10.377 -5.894 1.00 77.25 73 LYS A N 1
ATOM 573 C CA . LYS A 1 73 ? 3.655 -11.113 -5.246 1.00 77.25 73 LYS A CA 1
ATOM 574 C C . LYS A 1 73 ? 4.025 -11.553 -3.827 1.00 77.25 73 LYS A C 1
ATOM 576 O O . LYS A 1 73 ? 3.137 -11.614 -2.986 1.00 77.25 73 LYS A O 1
ATOM 581 N N . SER A 1 74 ? 5.304 -11.800 -3.525 1.00 81.06 74 SER A N 1
ATOM 582 C CA . SER A 1 74 ? 5.725 -12.163 -2.163 1.00 81.06 74 SER A CA 1
ATOM 583 C C . SER A 1 74 ? 5.531 -11.016 -1.171 1.00 81.06 74 SER A C 1
ATOM 585 O O . SER A 1 74 ? 5.074 -11.253 -0.058 1.00 81.06 74 SER A O 1
ATOM 587 N N . HIS A 1 75 ? 5.800 -9.774 -1.586 1.00 78.75 75 HIS A N 1
ATOM 588 C CA . HIS A 1 75 ? 5.549 -8.591 -0.758 1.00 78.75 75 HIS A CA 1
ATOM 589 C C . HIS A 1 75 ? 4.055 -8.362 -0.549 1.00 78.75 75 HIS A C 1
ATOM 591 O O . HIS A 1 75 ? 3.644 -7.927 0.523 1.00 78.75 75 HIS A O 1
ATOM 597 N N . SER A 1 76 ? 3.245 -8.700 -1.555 1.00 82.25 76 SER A N 1
ATOM 598 C CA . SER A 1 76 ? 1.794 -8.580 -1.446 1.00 82.25 76 SER A CA 1
ATOM 599 C C . SER A 1 76 ? 1.183 -9.635 -0.525 1.00 82.25 76 SER A C 1
ATOM 601 O O . SER A 1 76 ? 0.404 -9.297 0.361 1.00 82.25 76 SER A O 1
ATOM 603 N N . ALA A 1 77 ? 1.622 -10.888 -0.651 1.00 86.25 77 ALA A N 1
ATOM 604 C CA . ALA A 1 77 ? 1.102 -12.018 0.117 1.00 86.25 77 ALA A CA 1
ATOM 605 C C . ALA A 1 77 ? 1.286 -11.875 1.639 1.00 86.25 77 ALA A C 1
ATOM 607 O O . ALA A 1 77 ? 0.513 -12.441 2.404 1.00 86.25 77 ALA A O 1
ATOM 608 N N . ILE A 1 78 ? 2.295 -11.124 2.090 1.00 89.50 78 ILE A N 1
ATOM 609 C CA . ILE A 1 78 ? 2.533 -10.890 3.523 1.00 89.50 78 ILE A CA 1
ATOM 610 C C . ILE A 1 78 ? 1.472 -9.955 4.121 1.00 89.50 78 ILE A C 1
ATOM 612 O O . ILE A 1 78 ? 1.083 -10.126 5.274 1.00 89.50 78 ILE A O 1
ATOM 616 N N . MET A 1 79 ? 1.003 -8.974 3.348 1.00 89.31 79 MET A N 1
ATOM 617 C CA . MET A 1 79 ? 0.058 -7.953 3.813 1.00 89.31 79 MET A CA 1
ATOM 618 C C . MET A 1 79 ? -1.402 -8.304 3.510 1.00 89.31 79 MET A C 1
ATOM 620 O O . MET A 1 79 ? -2.295 -7.824 4.204 1.00 89.31 79 MET A O 1
ATOM 624 N N . GLU A 1 80 ? -1.647 -9.168 2.521 1.00 90.12 80 GLU A N 1
ATOM 625 C CA . GLU A 1 80 ? -2.983 -9.644 2.131 1.00 90.12 80 GLU A CA 1
ATOM 626 C C . GLU A 1 80 ? -3.852 -10.077 3.330 1.00 90.12 80 GLU A C 1
ATOM 628 O O . GLU A 1 80 ? -4.933 -9.501 3.487 1.00 90.12 80 GLU A O 1
ATOM 633 N N . PRO A 1 81 ? -3.390 -10.948 4.256 1.00 93.38 81 PRO A N 1
ATOM 634 C CA . PRO A 1 81 ? -4.211 -11.381 5.389 1.00 93.38 81 PRO A CA 1
ATOM 635 C C . PRO A 1 81 ? -4.672 -10.230 6.290 1.00 93.38 81 PRO A C 1
ATOM 637 O O . PRO A 1 81 ? -5.767 -10.268 6.844 1.00 93.38 81 PRO A O 1
ATOM 640 N N . LEU A 1 82 ? -3.859 -9.178 6.439 1.00 93.62 82 LEU A N 1
ATOM 641 C CA . LEU A 1 82 ? -4.242 -8.006 7.224 1.00 93.62 82 LEU A CA 1
ATOM 642 C C . LEU A 1 82 ? -5.402 -7.255 6.561 1.00 93.62 82 LEU A C 1
ATOM 644 O O . LEU A 1 82 ? -6.326 -6.823 7.249 1.00 93.62 82 LEU A O 1
ATOM 648 N N . PHE A 1 83 ? -5.366 -7.088 5.239 1.00 94.06 83 PHE A N 1
ATOM 649 C CA . PHE A 1 83 ? -6.415 -6.378 4.507 1.00 94.06 83 PHE A CA 1
ATOM 650 C C . PHE A 1 83 ? -7.721 -7.166 4.486 1.00 94.06 83 PHE A C 1
ATOM 652 O O . PHE A 1 83 ? -8.780 -6.585 4.729 1.00 94.06 83 PHE A O 1
ATOM 659 N N . GLU A 1 84 ? -7.636 -8.480 4.278 1.00 94.94 84 GLU A N 1
ATOM 660 C CA . GLU A 1 84 ? -8.779 -9.391 4.346 1.00 94.94 84 GLU A CA 1
ATOM 661 C C . GLU A 1 84 ? -9.455 -9.326 5.721 1.00 94.94 84 GLU A C 1
ATOM 663 O O . GLU A 1 84 ? -10.669 -9.145 5.818 1.00 94.94 84 GLU A O 1
ATOM 668 N N . GLU A 1 85 ? -8.668 -9.378 6.795 1.00 95.25 85 GLU A N 1
ATOM 669 C CA . GLU A 1 85 ? -9.171 -9.315 8.166 1.00 95.25 85 GLU A CA 1
ATOM 670 C C . GLU A 1 85 ? -9.785 -7.952 8.518 1.00 95.25 85 GLU A C 1
ATOM 672 O O . GLU A 1 85 ? -10.790 -7.882 9.230 1.00 95.25 85 GLU A O 1
ATOM 677 N N . LEU A 1 86 ? -9.218 -6.849 8.021 1.00 94.25 86 LEU A N 1
ATOM 678 C CA . LEU A 1 86 ? -9.820 -5.525 8.186 1.00 94.25 86 LEU A CA 1
ATOM 679 C C . LEU A 1 86 ? -11.163 -5.439 7.443 1.00 94.25 86 LEU A C 1
ATOM 681 O O . LEU A 1 86 ? -12.158 -4.995 8.021 1.00 94.25 86 LEU A O 1
ATOM 685 N N . ALA A 1 87 ? -11.222 -5.914 6.198 1.00 94.75 87 ALA A N 1
ATOM 686 C CA . ALA A 1 87 ? -12.448 -5.930 5.405 1.00 94.75 87 ALA A CA 1
ATOM 687 C C . ALA A 1 87 ? -13.542 -6.807 6.048 1.00 94.75 87 ALA A C 1
ATOM 689 O O . ALA A 1 87 ? -14.704 -6.396 6.147 1.00 94.75 87 ALA A O 1
ATOM 690 N N . ALA A 1 88 ? -13.159 -7.980 6.567 1.00 94.56 88 ALA A N 1
ATOM 691 C CA . ALA A 1 88 ? -14.043 -8.914 7.265 1.00 94.56 88 ALA A CA 1
ATOM 692 C C . ALA A 1 88 ? -14.601 -8.340 8.579 1.00 94.56 88 ALA A C 1
ATOM 694 O O . ALA A 1 88 ? -15.755 -8.592 8.924 1.00 94.56 88 ALA A O 1
ATOM 695 N N . ARG A 1 89 ? -13.821 -7.513 9.291 1.00 92.38 89 ARG A N 1
ATOM 696 C CA . ARG A 1 89 ? -14.275 -6.778 10.489 1.00 92.38 89 ARG A CA 1
ATOM 697 C C . ARG A 1 89 ? -15.175 -5.578 10.174 1.00 92.38 89 ARG A C 1
ATOM 699 O O . ARG A 1 89 ? -15.640 -4.911 11.094 1.00 92.38 89 ARG A O 1
ATOM 706 N N . GLY A 1 90 ? -15.454 -5.329 8.895 1.00 91.69 90 GLY A N 1
ATOM 707 C CA . GLY A 1 90 ? -16.382 -4.303 8.433 1.00 91.69 90 GLY A CA 1
ATOM 708 C C . GLY A 1 90 ? -15.722 -2.989 8.033 1.00 91.69 90 GLY A C 1
ATOM 709 O O . GLY A 1 90 ? -16.450 -2.057 7.714 1.00 91.69 90 GLY A O 1
ATOM 710 N N . HIS A 1 91 ? -14.388 -2.892 8.023 1.00 93.38 91 HIS A N 1
ATOM 711 C CA . HIS A 1 91 ? -13.696 -1.716 7.491 1.00 93.38 91 HIS A CA 1
ATOM 712 C C . HIS A 1 91 ? -13.832 -1.648 5.967 1.00 93.38 91 HIS A C 1
ATOM 714 O O . HIS A 1 91 ? -13.838 -2.674 5.295 1.00 93.38 91 HIS A O 1
ATOM 720 N N . GLN A 1 92 ? -13.893 -0.437 5.410 1.00 95.25 92 GLN A N 1
ATOM 721 C CA . GLN A 1 92 ? -13.929 -0.222 3.963 1.00 95.25 92 GLN A CA 1
ATOM 722 C C . GLN A 1 92 ? -12.530 0.083 3.443 1.00 95.25 92 GLN A C 1
ATOM 724 O O . GLN A 1 92 ? -11.977 1.138 3.748 1.00 95.25 92 GLN A O 1
ATOM 729 N N . LEU A 1 93 ? -11.965 -0.811 2.642 1.00 94.88 93 LEU A N 1
ATOM 730 C CA . LEU A 1 93 ? -10.626 -0.658 2.091 1.00 94.88 93 LEU A CA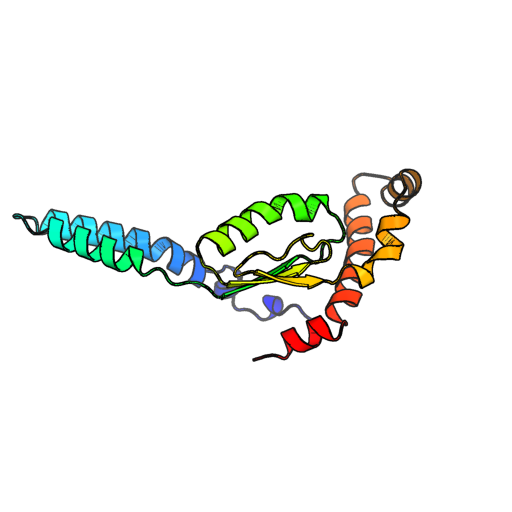 1
ATOM 731 C C . LEU A 1 93 ? -10.693 -0.218 0.628 1.00 94.88 93 LEU A C 1
ATOM 733 O O . LEU A 1 93 ? -11.475 -0.747 -0.158 1.00 94.88 93 LEU A O 1
ATOM 737 N N . THR A 1 94 ? -9.843 0.732 0.246 1.00 93.62 94 THR A N 1
ATOM 738 C CA . THR A 1 94 ? -9.482 0.982 -1.156 1.00 93.62 94 THR A CA 1
ATOM 739 C C . THR A 1 94 ? -8.000 0.693 -1.319 1.00 93.62 94 THR A C 1
ATOM 741 O O . THR A 1 94 ? -7.172 1.401 -0.752 1.00 93.62 94 THR A O 1
ATOM 744 N N . VAL A 1 95 ? -7.668 -0.360 -2.057 1.00 92.12 95 VAL A N 1
ATOM 745 C CA . VAL A 1 95 ? -6.310 -0.888 -2.190 1.00 92.12 95 VAL A CA 1
ATOM 746 C C . VAL A 1 95 ? -5.812 -0.652 -3.608 1.00 92.12 95 VAL A C 1
ATOM 748 O O . VAL A 1 95 ? -6.346 -1.206 -4.564 1.00 92.12 95 VAL A O 1
ATOM 751 N N . TYR A 1 96 ? -4.765 0.149 -3.751 1.00 89.44 96 TYR A N 1
ATOM 752 C CA . TYR A 1 96 ? -3.998 0.239 -4.988 1.00 89.44 96 TYR A CA 1
ATOM 753 C C . TYR A 1 96 ? -2.942 -0.859 -4.968 1.00 89.44 96 TYR A C 1
ATOM 755 O O . TYR A 1 96 ? -2.062 -0.835 -4.105 1.00 89.44 96 TYR A O 1
ATOM 763 N N . THR A 1 97 ? -3.046 -1.830 -5.878 1.00 88.19 97 THR A N 1
ATOM 764 C CA . THR A 1 97 ? -2.203 -3.032 -5.867 1.00 88.19 97 THR A CA 1
ATOM 765 C C . THR A 1 97 ? -1.773 -3.462 -7.262 1.00 88.19 97 THR A C 1
ATOM 767 O O . THR A 1 97 ? -2.521 -3.345 -8.229 1.00 88.19 97 THR A O 1
ATOM 770 N N . SER A 1 98 ? -0.559 -4.001 -7.362 1.00 85.50 98 SER A N 1
ATOM 771 C CA . SER A 1 98 ? -0.045 -4.655 -8.573 1.00 85.50 98 SER A CA 1
ATOM 772 C C . SER A 1 98 ? -0.347 -6.162 -8.604 1.00 85.50 98 SER A C 1
ATOM 774 O O . SER A 1 98 ? 0.053 -6.855 -9.536 1.00 85.50 98 SER A O 1
ATOM 776 N N . SER A 1 99 ? -1.000 -6.694 -7.567 1.00 86.81 99 SER A N 1
ATOM 777 C CA . SER A 1 99 ? -1.334 -8.114 -7.396 1.00 86.81 99 SER A CA 1
ATOM 778 C C . SER A 1 99 ? -2.749 -8.271 -6.819 1.00 86.81 99 SER A C 1
ATOM 780 O O . SER A 1 99 ? -2.882 -8.702 -5.673 1.00 86.81 99 SER A O 1
ATOM 782 N N . PRO A 1 100 ? -3.801 -7.908 -7.576 1.00 89.56 100 PRO A N 1
ATOM 783 C CA . PRO A 1 100 ? -5.179 -7.978 -7.093 1.00 89.56 100 PRO A CA 1
ATOM 784 C C . PRO A 1 100 ? -5.621 -9.415 -6.796 1.00 89.56 100 PRO A C 1
ATOM 786 O O . PRO A 1 100 ? -5.079 -10.387 -7.345 1.00 89.56 100 PRO A O 1
ATOM 789 N N . HIS A 1 101 ? -6.638 -9.554 -5.949 1.00 91.12 101 HIS A N 1
ATOM 790 C CA . HIS A 1 101 ? -7.237 -10.849 -5.658 1.00 91.12 101 HIS A CA 1
ATOM 791 C C . HIS A 1 101 ? -7.972 -11.381 -6.892 1.00 91.12 101 HIS A C 1
ATOM 793 O O . HIS A 1 101 ? -8.503 -10.641 -7.720 1.00 91.12 101 HIS A O 1
ATOM 799 N N . LYS A 1 102 ? -8.028 -12.711 -7.019 1.00 89.81 102 LYS A N 1
ATOM 800 C CA . LYS A 1 102 ? -8.767 -13.362 -8.116 1.00 89.81 102 LYS A CA 1
ATOM 801 C C . LYS A 1 102 ? -10.278 -13.168 -7.996 1.00 89.81 102 LYS A C 1
ATOM 803 O O . LYS A 1 102 ? -10.982 -13.214 -9.001 1.00 89.81 102 LYS A O 1
ATOM 808 N N . PHE A 1 103 ? -10.764 -12.997 -6.771 1.00 92.19 103 PHE A N 1
ATOM 809 C CA . PHE A 1 103 ? -12.174 -12.850 -6.448 1.00 92.19 103 PHE A CA 1
ATOM 810 C C . PHE A 1 103 ? -12.371 -11.577 -5.634 1.00 92.19 103 PHE A C 1
ATOM 812 O O . PHE A 1 103 ? -11.532 -11.239 -4.802 1.00 92.19 103 PHE A O 1
ATOM 819 N N . ALA A 1 104 ? -13.485 -10.886 -5.870 1.00 93.81 104 ALA A N 1
ATOM 820 C CA . ALA A 1 104 ? -13.818 -9.675 -5.134 1.00 93.81 104 ALA A CA 1
ATOM 821 C C . ALA A 1 104 ? -14.077 -9.990 -3.653 1.00 93.81 104 ALA A C 1
ATOM 823 O O . ALA A 1 104 ? -14.826 -10.916 -3.334 1.00 93.81 104 ALA A O 1
ATOM 824 N N . ILE A 1 105 ? -13.493 -9.187 -2.762 1.00 95.00 105 ILE A N 1
ATOM 825 C CA . ILE A 1 105 ? -13.684 -9.299 -1.314 1.00 95.00 105 ILE A CA 1
ATOM 826 C C . ILE A 1 105 ? -14.685 -8.227 -0.857 1.00 95.00 105 ILE A C 1
ATOM 828 O O . ILE A 1 105 ? -14.525 -7.053 -1.207 1.00 95.00 105 ILE A O 1
ATOM 832 N N . PRO A 1 106 ? -15.732 -8.585 -0.088 1.00 95.31 106 PRO A N 1
ATOM 833 C CA . PRO A 1 106 ? -16.661 -7.607 0.470 1.00 95.31 106 PRO A CA 1
ATOM 834 C C . PRO A 1 106 ? -15.934 -6.519 1.263 1.00 95.31 106 PRO A C 1
ATOM 836 O O . PRO A 1 106 ? -14.978 -6.801 1.974 1.00 95.31 106 PRO A O 1
ATOM 839 N N . ASN A 1 107 ? -16.404 -5.276 1.159 1.00 94.50 107 ASN A N 1
ATOM 840 C CA . ASN A 1 107 ? -15.790 -4.097 1.785 1.00 94.50 107 ASN A CA 1
ATOM 841 C C . ASN A 1 107 ? -14.351 -3.782 1.327 1.00 94.50 107 ASN A C 1
ATOM 843 O O . ASN A 1 107 ? -13.713 -2.912 1.916 1.00 94.50 107 ASN A O 1
ATOM 847 N N . MET A 1 108 ? -13.850 -4.410 0.259 1.00 95.19 108 MET A N 1
ATOM 848 C CA . MET A 1 108 ? -12.542 -4.104 -0.313 1.00 95.19 108 MET A CA 1
ATOM 849 C C . MET A 1 108 ? -12.661 -3.775 -1.799 1.00 95.19 108 MET A C 1
ATOM 851 O O . MET A 1 108 ? -13.110 -4.579 -2.614 1.00 95.19 108 MET A O 1
ATOM 855 N N . ARG A 1 109 ? -12.240 -2.565 -2.162 1.00 94.88 109 ARG A N 1
ATOM 856 C CA . ARG A 1 109 ? -12.120 -2.116 -3.547 1.00 94.88 109 ARG A CA 1
ATOM 857 C C . ARG A 1 109 ? -10.657 -2.156 -3.952 1.00 94.88 109 ARG A C 1
ATOM 859 O O . ARG A 1 109 ? -9.863 -1.389 -3.420 1.00 94.88 109 ARG A O 1
ATOM 866 N N . GLU A 1 110 ? -10.317 -2.981 -4.930 1.00 93.00 110 GLU A N 1
ATOM 867 C CA . GLU A 1 110 ? -8.960 -3.039 -5.475 1.00 93.00 110 GLU A CA 1
ATOM 868 C C . GLU A 1 110 ? -8.853 -2.272 -6.795 1.00 93.00 110 GLU A C 1
ATOM 870 O O . GLU A 1 110 ? -9.745 -2.330 -7.643 1.00 93.00 110 GLU A O 1
ATOM 875 N N . ILE A 1 111 ? -7.757 -1.537 -6.962 1.00 90.44 111 ILE A N 1
ATOM 876 C CA . ILE A 1 111 ? -7.404 -0.811 -8.180 1.00 90.44 111 ILE A CA 1
ATOM 877 C C . ILE A 1 111 ? -6.111 -1.424 -8.711 1.00 90.44 111 ILE A C 1
ATOM 879 O O . ILE A 1 111 ? -5.060 -1.322 -8.077 1.00 90.44 111 ILE A O 1
ATOM 883 N N . ASP A 1 112 ? -6.219 -2.085 -9.863 1.00 88.38 112 ASP A N 1
ATOM 884 C CA . ASP A 1 112 ? -5.141 -2.870 -10.462 1.00 88.38 112 ASP A CA 1
ATOM 885 C C . ASP A 1 112 ? -4.127 -1.992 -11.214 1.00 88.38 112 ASP A C 1
ATOM 887 O O . ASP A 1 112 ? -4.434 -1.366 -12.233 1.00 88.38 112 ASP A O 1
ATOM 891 N N . LEU A 1 113 ? -2.889 -2.002 -10.725 1.00 83.81 113 LEU A N 1
ATOM 892 C CA . LEU A 1 113 ? -1.732 -1.321 -11.305 1.00 83.81 113 LEU A CA 1
ATOM 893 C C . LEU A 1 113 ? -0.741 -2.292 -11.968 1.00 83.81 113 LEU A C 1
ATOM 895 O O . LEU A 1 113 ? 0.317 -1.867 -12.430 1.00 83.81 113 LEU A O 1
ATOM 899 N N . SER A 1 114 ? -1.065 -3.587 -12.062 1.00 80.81 114 SER A N 1
ATOM 900 C CA . SER A 1 114 ? -0.178 -4.633 -12.601 1.00 80.81 114 SER A CA 1
ATOM 901 C C . SER A 1 114 ? 0.293 -4.358 -14.033 1.00 80.81 114 SER A C 1
ATOM 903 O O . SER A 1 114 ? 1.391 -4.754 -14.428 1.00 80.81 114 SER A O 1
ATOM 905 N N . HIS A 1 115 ? -0.521 -3.651 -14.819 1.00 78.69 115 HIS A N 1
ATOM 906 C CA . HIS A 1 115 ? -0.222 -3.277 -16.198 1.00 78.69 115 HIS A CA 1
ATOM 907 C C . HIS A 1 115 ? 1.023 -2.387 -16.331 1.00 78.69 115 HIS A C 1
ATOM 909 O O . HIS A 1 115 ? 1.718 -2.493 -17.339 1.00 78.69 115 HIS A O 1
ATOM 915 N N . ASN A 1 116 ? 1.359 -1.599 -15.306 1.00 73.62 116 ASN A N 1
ATOM 916 C CA . ASN A 1 116 ? 2.535 -0.724 -15.309 1.00 73.62 116 ASN A CA 1
ATOM 917 C C . ASN A 1 116 ? 3.861 -1.496 -15.198 1.00 73.62 116 ASN A C 1
ATOM 919 O O . ASN A 1 116 ? 4.927 -0.927 -15.415 1.00 73.62 116 ASN A O 1
ATOM 923 N N . TRP A 1 117 ? 3.805 -2.799 -14.888 1.00 71.12 117 TRP A N 1
ATOM 924 C CA . TRP A 1 117 ? 4.962 -3.554 -14.395 1.00 71.12 117 TRP A CA 1
ATOM 925 C C . TRP A 1 117 ? 5.310 -4.825 -15.148 1.00 71.12 117 TRP A C 1
ATOM 927 O O . TRP A 1 117 ? 6.386 -5.387 -14.935 1.00 71.12 117 TRP A O 1
ATOM 937 N N . ARG A 1 118 ? 4.427 -5.284 -16.039 1.00 64.06 118 ARG A N 1
ATOM 938 C CA . ARG A 1 118 ? 4.581 -6.563 -16.750 1.00 64.06 118 ARG A CA 1
ATOM 939 C C . ARG A 1 118 ? 5.967 -6.774 -17.376 1.00 64.06 118 ARG A C 1
ATOM 941 O O . ARG A 1 118 ? 6.482 -7.868 -17.181 1.00 64.06 118 ARG A O 1
ATOM 948 N N . PRO A 1 119 ? 6.605 -5.782 -18.036 1.00 62.09 119 PRO A N 1
ATOM 949 C CA . PRO A 1 119 ? 7.914 -5.981 -18.665 1.00 62.09 119 PRO A CA 1
ATOM 950 C C . PRO A 1 119 ? 9.041 -6.291 -17.673 1.00 62.09 119 PRO A C 1
ATOM 952 O O . PRO A 1 119 ? 9.981 -7.008 -18.007 1.00 62.09 119 PRO A O 1
ATOM 955 N N . VAL A 1 120 ? 8.954 -5.754 -16.455 1.00 65.00 120 VAL A N 1
ATOM 956 C CA . VAL A 1 120 ? 10.034 -5.833 -15.468 1.00 65.00 120 VAL A CA 1
ATOM 957 C C . VAL A 1 120 ? 10.017 -7.172 -14.736 1.00 65.00 120 VAL A C 1
ATOM 959 O O . VAL A 1 120 ? 11.050 -7.825 -14.610 1.00 65.00 120 VAL A O 1
ATOM 962 N N . VAL A 1 121 ? 8.835 -7.625 -14.307 1.00 65.81 121 VAL A N 1
ATOM 963 C CA . VAL A 1 121 ? 8.698 -8.892 -13.569 1.00 65.81 121 VAL A CA 1
ATOM 964 C C . VAL A 1 121 ? 9.018 -10.094 -14.461 1.00 65.81 121 VAL A C 1
ATOM 966 O O . VAL A 1 121 ? 9.601 -11.069 -13.998 1.00 65.81 121 VAL A O 1
ATOM 969 N N . SER A 1 122 ? 8.698 -10.016 -15.757 1.00 65.88 122 SER A N 1
ATOM 970 C CA . SER A 1 122 ? 8.985 -11.085 -16.720 1.00 65.88 122 SER A CA 1
ATOM 971 C C . SER A 1 122 ? 10.462 -11.219 -17.103 1.00 65.88 122 SER A C 1
ATOM 973 O O . SER A 1 122 ? 10.826 -12.232 -17.692 1.00 65.88 122 SER A O 1
ATOM 975 N N . ASN A 1 123 ? 11.301 -10.221 -16.802 1.00 67.38 123 ASN A N 1
ATOM 976 C CA . ASN A 1 123 ? 12.705 -10.179 -17.229 1.00 67.38 123 ASN A CA 1
ATOM 977 C C . ASN A 1 123 ? 13.711 -10.315 -16.065 1.00 67.38 123 ASN A C 1
ATOM 979 O O . ASN A 1 123 ? 14.921 -10.212 -16.272 1.00 67.38 123 ASN A O 1
ATOM 983 N N . LEU A 1 124 ? 13.226 -10.552 -14.840 1.00 75.06 124 LEU A N 1
ATOM 984 C CA . LEU A 1 124 ? 14.053 -10.801 -13.656 1.00 75.06 124 LEU A CA 1
ATOM 985 C C . LEU A 1 124 ? 14.677 -12.205 -13.727 1.00 75.06 124 LEU A C 1
ATOM 987 O O . LEU A 1 124 ? 14.018 -13.209 -13.468 1.00 75.06 124 LEU A O 1
ATOM 991 N N . SER A 1 125 ? 15.963 -12.272 -14.073 1.00 80.94 125 SER A N 1
ATOM 992 C CA . SER A 1 125 ? 16.759 -13.507 -14.102 1.00 80.94 125 SER A CA 1
ATOM 993 C C . SER A 1 125 ? 17.824 -13.519 -13.001 1.00 80.94 125 SER A C 1
ATOM 995 O O . SER A 1 125 ? 18.228 -12.471 -12.496 1.00 80.94 125 SER A O 1
ATOM 997 N N . PHE A 1 126 ? 18.327 -14.703 -12.638 1.00 83.56 126 PHE A N 1
ATOM 998 C CA . PHE A 1 126 ? 19.443 -14.814 -11.688 1.00 83.56 126 PHE A CA 1
ATOM 999 C C . PHE A 1 126 ? 20.702 -14.088 -12.173 1.00 83.56 126 PHE A C 1
ATOM 1001 O O . PHE A 1 126 ? 21.432 -13.525 -11.358 1.00 83.56 126 PHE A O 1
ATOM 1008 N N . ASP A 1 127 ? 20.943 -14.072 -13.483 1.00 85.25 127 ASP A N 1
ATOM 1009 C CA . ASP A 1 127 ? 22.085 -13.371 -14.067 1.00 85.25 127 ASP A CA 1
ATOM 1010 C C . ASP A 1 127 ? 21.906 -11.853 -13.984 1.00 85.25 127 ASP A C 1
ATOM 1012 O O . ASP A 1 127 ? 22.842 -11.151 -13.605 1.00 85.25 127 ASP A O 1
ATOM 1016 N N . PHE A 1 128 ? 20.685 -11.354 -14.214 1.00 82.00 128 PHE A N 1
ATOM 1017 C CA . PHE A 1 128 ? 20.350 -9.949 -13.986 1.00 82.00 128 PHE A CA 1
ATOM 1018 C C . PHE A 1 128 ? 20.566 -9.551 -12.522 1.00 82.00 128 PHE A C 1
ATOM 1020 O O . PHE A 1 128 ? 21.173 -8.524 -12.256 1.00 82.00 128 PHE A O 1
ATOM 1027 N N . ILE A 1 129 ? 20.140 -10.383 -11.566 1.00 80.94 129 ILE A N 1
ATOM 1028 C CA . ILE A 1 129 ? 20.337 -10.138 -10.127 1.00 80.94 129 ILE A CA 1
ATOM 1029 C C . ILE A 1 129 ? 21.830 -10.080 -9.785 1.00 80.94 129 ILE A C 1
ATOM 1031 O O . ILE A 1 129 ? 22.250 -9.162 -9.092 1.00 80.94 129 ILE A O 1
ATOM 1035 N N . LYS A 1 130 ? 22.646 -11.017 -10.284 1.00 84.19 130 LYS A N 1
ATOM 1036 C CA . LYS A 1 130 ? 24.103 -11.010 -10.049 1.00 84.19 130 LYS A CA 1
ATOM 1037 C C . LYS A 1 130 ? 24.790 -9.789 -10.654 1.00 84.19 130 LYS A C 1
ATOM 1039 O O . LYS A 1 130 ? 25.749 -9.288 -10.080 1.00 84.19 130 LYS A O 1
ATOM 1044 N N . GLN A 1 131 ? 24.324 -9.337 -11.815 1.00 84.31 131 GLN A N 1
ATOM 1045 C CA . GLN A 1 131 ? 24.876 -8.165 -12.485 1.00 84.31 131 GLN A CA 1
ATOM 1046 C C . GLN A 1 131 ? 24.439 -6.859 -11.813 1.00 84.31 131 GLN A C 1
ATOM 1048 O O . GLN A 1 131 ? 25.248 -5.947 -11.677 1.00 84.31 131 GLN A O 1
ATOM 1053 N N . ALA A 1 132 ? 23.177 -6.776 -11.393 1.00 79.56 132 ALA A N 1
ATOM 1054 C CA . ALA A 1 132 ? 22.607 -5.610 -10.732 1.00 79.56 132 ALA A CA 1
ATOM 1055 C C . ALA A 1 132 ? 23.043 -5.498 -9.266 1.00 79.56 132 ALA A C 1
ATOM 1057 O O . ALA A 1 132 ? 23.110 -4.400 -8.742 1.00 79.56 132 ALA A O 1
ATOM 1058 N N . MET A 1 133 ? 23.347 -6.608 -8.592 1.00 84.94 133 MET A N 1
ATOM 1059 C CA . MET A 1 133 ? 23.774 -6.630 -7.189 1.00 84.94 133 MET A CA 1
ATOM 1060 C C . MET A 1 133 ? 25.081 -7.424 -7.049 1.00 84.94 133 MET A C 1
ATOM 1062 O O . MET A 1 133 ? 25.070 -8.547 -6.535 1.00 84.94 133 MET A O 1
ATOM 1066 N N . PRO A 1 134 ? 26.211 -6.876 -7.534 1.00 82.25 134 PRO A N 1
ATOM 1067 C CA . PRO A 1 134 ? 27.489 -7.584 -7.534 1.00 82.25 134 PRO A CA 1
ATOM 1068 C C . PRO A 1 134 ? 28.065 -7.769 -6.123 1.00 82.25 134 PRO A C 1
ATOM 1070 O O . PRO A 1 134 ? 28.801 -8.728 -5.883 1.00 82.25 134 PRO A O 1
ATOM 1073 N N . ASP A 1 135 ? 27.723 -6.887 -5.180 1.00 88.38 135 ASP A N 1
ATOM 1074 C CA . ASP A 1 135 ? 28.161 -6.961 -3.790 1.00 88.38 135 ASP A CA 1
ATOM 1075 C C . ASP A 1 135 ? 27.139 -6.344 -2.815 1.00 88.38 135 ASP A C 1
ATOM 1077 O O . ASP A 1 135 ? 26.195 -5.653 -3.197 1.00 88.38 135 ASP A O 1
ATOM 1081 N N . LEU A 1 136 ? 27.335 -6.606 -1.520 1.00 85.62 136 LEU A N 1
ATOM 1082 C CA . LEU A 1 136 ? 26.439 -6.168 -0.443 1.00 85.62 136 LEU A CA 1
ATOM 1083 C C . LEU A 1 136 ? 26.387 -4.647 -0.247 1.00 85.62 136 LEU A C 1
ATOM 1085 O O . LEU A 1 136 ? 25.393 -4.150 0.277 1.00 85.62 136 LEU A O 1
ATOM 1089 N N . PHE A 1 137 ? 27.431 -3.909 -0.629 1.00 87.81 137 PHE A N 1
ATOM 1090 C CA . PHE A 1 137 ? 27.481 -2.458 -0.462 1.00 87.81 137 PHE A CA 1
ATOM 1091 C C . PHE A 1 137 ? 26.823 -1.730 -1.635 1.00 87.81 137 PHE A C 1
ATOM 1093 O O . PHE A 1 137 ? 26.261 -0.656 -1.435 1.00 87.81 137 PHE A O 1
ATOM 1100 N N . THR A 1 138 ? 26.845 -2.313 -2.835 1.00 85.19 138 THR A N 1
ATOM 1101 C CA . THR A 1 138 ? 26.191 -1.758 -4.033 1.00 85.19 138 THR A CA 1
ATOM 1102 C C . THR A 1 138 ? 24.732 -2.179 -4.181 1.00 85.19 138 THR A C 1
ATOM 1104 O O . THR A 1 138 ? 23.955 -1.461 -4.817 1.00 85.19 138 THR A O 1
ATOM 1107 N N . ALA A 1 139 ? 24.322 -3.291 -3.562 1.00 84.44 139 ALA A N 1
ATOM 1108 C CA . ALA A 1 139 ? 22.953 -3.794 -3.649 1.00 84.44 139 ALA A CA 1
ATOM 1109 C C . ALA A 1 139 ? 21.876 -2.772 -3.218 1.00 84.44 139 ALA A C 1
ATOM 1111 O O . ALA A 1 139 ? 20.928 -2.591 -3.980 1.00 84.44 139 ALA A O 1
ATOM 1112 N N . PRO A 1 140 ? 22.001 -2.034 -2.092 1.00 86.00 140 PRO A N 1
ATOM 1113 C CA . PRO A 1 140 ? 20.987 -1.051 -1.701 1.00 86.00 140 PRO A CA 1
ATOM 1114 C C . PRO A 1 140 ? 20.830 0.090 -2.712 1.00 86.00 140 PRO A C 1
ATOM 1116 O O . PRO A 1 140 ? 19.712 0.517 -2.988 1.00 86.00 140 PRO A O 1
ATOM 1119 N N . PHE A 1 141 ? 21.936 0.565 -3.293 1.00 88.19 141 PHE A N 1
ATOM 1120 C CA . PHE A 1 141 ? 21.904 1.609 -4.321 1.00 88.19 141 PHE A CA 1
ATOM 1121 C C . PHE A 1 141 ? 21.268 1.095 -5.609 1.00 88.19 141 PHE A C 1
ATOM 1123 O O . PHE A 1 141 ? 20.423 1.765 -6.184 1.00 88.19 141 PHE A O 1
ATOM 1130 N N . SER A 1 142 ? 21.589 -0.136 -5.998 1.00 83.12 142 SER A N 1
ATOM 1131 C CA . SER A 1 142 ? 21.037 -0.759 -7.203 1.00 83.12 142 SER A CA 1
ATOM 1132 C C . SER A 1 142 ? 19.541 -1.059 -7.064 1.00 83.12 142 SER A C 1
ATOM 1134 O O . SER A 1 142 ? 18.786 -0.928 -8.024 1.00 83.12 142 SER A O 1
ATOM 1136 N N . MET A 1 143 ? 19.086 -1.407 -5.855 1.00 81.50 143 MET A N 1
ATOM 1137 C CA . MET A 1 143 ? 17.660 -1.494 -5.539 1.00 81.50 143 MET A CA 1
ATOM 1138 C C . MET A 1 143 ? 16.991 -0.120 -5.605 1.00 81.50 143 MET A C 1
ATOM 1140 O O . MET A 1 143 ? 15.925 -0.006 -6.198 1.00 81.50 143 MET A O 1
ATOM 1144 N N . ALA A 1 144 ? 17.620 0.933 -5.077 1.00 84.56 144 ALA A N 1
ATOM 1145 C CA . ALA A 1 144 ? 17.085 2.290 -5.178 1.00 84.56 144 ALA A CA 1
ATOM 1146 C C . ALA A 1 144 ? 16.996 2.774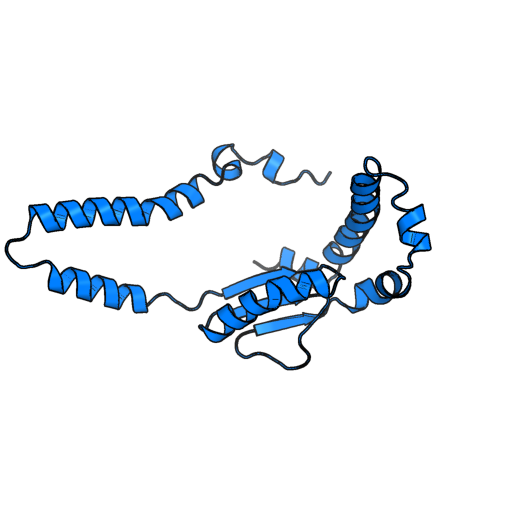 -6.638 1.00 84.56 144 ALA A C 1
ATOM 1148 O O . ALA A 1 144 ? 15.974 3.329 -7.031 1.00 84.56 144 ALA A O 1
ATOM 1149 N N . ASP A 1 145 ? 18.013 2.508 -7.459 1.00 82.88 145 ASP A N 1
ATOM 1150 C CA . ASP A 1 145 ? 18.026 2.843 -8.889 1.00 82.88 145 ASP A CA 1
ATOM 1151 C C . ASP A 1 145 ? 16.947 2.085 -9.673 1.00 82.88 145 ASP A C 1
ATOM 1153 O O . ASP A 1 145 ? 16.445 2.571 -10.686 1.00 82.88 145 ASP A O 1
ATOM 1157 N N . PHE A 1 146 ? 16.553 0.905 -9.194 1.00 77.31 146 PHE A N 1
ATOM 1158 C CA . PHE A 1 146 ? 15.435 0.149 -9.740 1.00 77.31 146 PHE A CA 1
ATOM 1159 C C . PHE A 1 146 ? 14.080 0.671 -9.242 1.00 77.31 146 PHE A C 1
ATOM 1161 O O . PHE A 1 146 ? 13.152 0.807 -10.032 1.00 77.31 146 PHE A O 1
ATOM 1168 N N . GLU A 1 147 ? 13.953 0.993 -7.954 1.00 78.62 147 GLU A N 1
ATOM 1169 C CA . GLU A 1 147 ? 12.694 1.378 -7.303 1.00 78.62 147 GLU A CA 1
ATOM 1170 C C . GLU A 1 147 ? 12.299 2.849 -7.527 1.00 78.62 147 GLU A C 1
ATOM 1172 O O . GLU A 1 147 ? 11.111 3.170 -7.571 1.00 78.62 147 GLU A O 1
ATOM 1177 N N . LEU A 1 148 ? 13.250 3.771 -7.695 1.00 83.88 148 LEU A N 1
ATOM 1178 C CA . LEU A 1 148 ? 12.943 5.194 -7.891 1.00 83.88 148 LEU A CA 1
ATOM 1179 C C . LEU A 1 148 ? 12.209 5.475 -9.216 1.00 83.88 148 LEU A C 1
ATOM 1181 O O . LEU A 1 148 ? 11.145 6.100 -9.165 1.00 83.88 148 LEU A O 1
ATOM 1185 N N . PRO A 1 149 ? 12.664 4.972 -10.383 1.00 78.69 149 PRO A N 1
ATOM 1186 C CA . PRO A 1 149 ? 11.924 5.124 -11.639 1.00 78.69 149 PRO A CA 1
ATOM 1187 C C . PRO A 1 149 ? 10.549 4.457 -11.584 1.00 78.69 149 PRO A C 1
ATOM 1189 O O . PRO A 1 149 ? 9.591 4.901 -12.218 1.00 78.69 149 PRO A O 1
ATOM 1192 N N . MET A 1 150 ? 10.430 3.385 -10.799 1.00 76.44 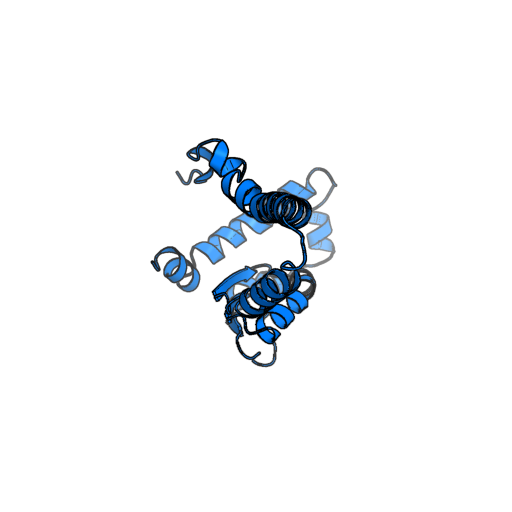150 MET A N 1
ATOM 1193 C CA . MET A 1 150 ? 9.146 2.751 -10.542 1.00 76.44 150 MET A CA 1
ATOM 1194 C C . MET A 1 150 ? 8.197 3.707 -9.813 1.00 76.44 150 MET A C 1
ATOM 1196 O O . MET A 1 150 ? 7.078 3.958 -10.273 1.00 76.44 150 MET A O 1
ATOM 1200 N N . CYS A 1 151 ? 8.646 4.286 -8.704 1.00 79.94 151 CYS A N 1
ATOM 1201 C CA . CYS A 1 151 ? 7.872 5.285 -7.983 1.00 79.94 151 CYS A CA 1
ATOM 1202 C C . CYS A 1 151 ? 7.445 6.438 -8.902 1.00 79.94 151 CYS A C 1
ATOM 1204 O O . CYS A 1 151 ? 6.277 6.820 -8.878 1.00 79.94 151 CYS A O 1
ATOM 1206 N N . GLU A 1 152 ? 8.330 6.938 -9.767 1.00 82.94 152 GLU A N 1
ATOM 1207 C CA . GLU A 1 152 ? 7.992 7.991 -10.735 1.00 82.94 152 GLU A CA 1
ATOM 1208 C C . GLU A 1 152 ? 6.897 7.568 -11.727 1.00 82.94 152 GLU A C 1
ATOM 1210 O O . GLU A 1 152 ? 5.943 8.319 -11.949 1.00 82.94 152 GLU A O 1
ATOM 1215 N N . ASN A 1 153 ? 6.966 6.356 -12.281 1.00 79.69 153 ASN A N 1
ATOM 1216 C CA . ASN A 1 153 ? 5.957 5.847 -13.218 1.00 79.69 153 ASN A CA 1
ATOM 1217 C C . ASN A 1 153 ? 4.577 5.673 -12.567 1.00 79.69 153 ASN A C 1
ATOM 1219 O O . ASN A 1 153 ? 3.552 6.004 -13.161 1.00 79.69 153 ASN A O 1
ATOM 1223 N N . VAL A 1 154 ? 4.526 5.186 -11.327 1.00 79.62 154 VAL A N 1
ATOM 1224 C CA . VAL A 1 154 ? 3.254 5.054 -10.600 1.00 79.62 154 VAL A CA 1
ATOM 1225 C C . VAL A 1 154 ? 2.700 6.405 -10.200 1.00 79.62 154 VAL A C 1
ATOM 1227 O O . VAL A 1 154 ? 1.518 6.666 -10.432 1.00 79.62 154 VAL A O 1
ATOM 1230 N N . LEU A 1 155 ? 3.535 7.270 -9.621 1.00 82.31 155 LEU A N 1
ATOM 1231 C CA . LEU A 1 155 ? 3.112 8.593 -9.178 1.00 82.31 155 LEU A CA 1
ATOM 1232 C C . LEU A 1 155 ? 2.642 9.447 -10.354 1.00 82.31 155 LEU A C 1
ATOM 1234 O O . LEU A 1 155 ? 1.711 10.223 -10.183 1.00 82.31 155 LEU A O 1
ATOM 1238 N N . SER A 1 156 ? 3.223 9.290 -11.544 1.00 83.19 156 SER A N 1
ATOM 1239 C CA . SER A 1 156 ? 2.796 10.008 -12.753 1.00 83.19 156 SER A CA 1
ATOM 1240 C C . SER A 1 156 ? 1.521 9.453 -13.402 1.00 83.19 156 SER A C 1
ATOM 1242 O O . SER A 1 156 ? 0.933 10.125 -14.252 1.00 83.19 156 SER A O 1
ATOM 1244 N N . SER A 1 157 ? 1.047 8.268 -13.006 1.00 81.75 157 SER A N 1
ATOM 1245 C CA . SER A 1 157 ? -0.172 7.686 -13.573 1.00 81.75 157 SER A CA 1
ATOM 1246 C C . SER A 1 157 ? -1.411 8.530 -13.248 1.00 81.75 157 SER A C 1
ATOM 1248 O O . SER A 1 157 ? -1.582 9.023 -12.132 1.00 81.75 157 SER A O 1
ATOM 1250 N N . HIS A 1 158 ? -2.332 8.653 -14.210 1.00 84.44 158 HIS A N 1
ATOM 1251 C CA . HIS A 1 158 ? -3.567 9.426 -14.026 1.00 84.44 158 HIS A CA 1
ATOM 1252 C C . HIS A 1 158 ? -4.398 8.928 -12.832 1.00 84.44 158 HIS A C 1
ATOM 1254 O O . HIS A 1 158 ? -5.005 9.720 -12.119 1.00 84.44 158 HIS A O 1
ATOM 1260 N N . GLN A 1 159 ? -4.409 7.614 -12.589 1.00 80.56 159 GLN A N 1
ATOM 1261 C CA . GLN A 1 159 ? -5.133 7.003 -11.472 1.00 80.56 159 GLN A CA 1
ATOM 1262 C C . GLN A 1 159 ? -4.607 7.511 -10.121 1.00 80.56 159 GLN A C 1
ATOM 1264 O O . GLN A 1 159 ? -5.402 7.918 -9.277 1.00 80.56 159 GLN A O 1
ATOM 1269 N N . ILE A 1 160 ? -3.285 7.568 -9.940 1.00 82.44 160 ILE A N 1
ATOM 1270 C CA . ILE A 1 160 ? -2.666 8.078 -8.709 1.00 82.44 160 ILE A CA 1
ATOM 1271 C C . ILE A 1 160 ? -2.748 9.603 -8.630 1.00 82.44 160 ILE A C 1
ATOM 1273 O O . ILE A 1 160 ? -3.074 10.136 -7.576 1.00 82.44 160 ILE A O 1
ATOM 1277 N N . GLN A 1 161 ? -2.546 10.320 -9.735 1.00 85.56 161 GLN A N 1
ATOM 1278 C CA . GLN A 1 161 ? -2.709 11.778 -9.760 1.00 85.56 161 GLN A CA 1
ATOM 1279 C C . GLN A 1 161 ? -4.132 12.200 -9.370 1.00 85.56 161 GLN A C 1
ATOM 1281 O O . GLN A 1 161 ? -4.303 13.124 -8.582 1.00 85.56 161 GLN A O 1
ATOM 1286 N N . SER A 1 162 ? -5.155 11.476 -9.835 1.00 82.62 162 SER A N 1
ATOM 1287 C CA . SER A 1 162 ? -6.548 11.758 -9.466 1.00 82.62 162 SER A CA 1
ATOM 1288 C C . SER A 1 162 ? -6.838 11.566 -7.972 1.00 82.62 162 SER A C 1
ATOM 1290 O O . SER A 1 162 ? -7.713 12.236 -7.439 1.00 82.62 162 SER A O 1
ATOM 1292 N N . LEU A 1 163 ? -6.078 10.696 -7.297 1.00 81.50 163 LEU A N 1
ATOM 1293 C CA . LEU A 1 163 ? -6.126 10.499 -5.848 1.00 81.50 163 LEU A CA 1
ATOM 1294 C C . LEU A 1 163 ? -5.361 11.594 -5.089 1.00 81.50 163 LEU A C 1
ATOM 1296 O O . LEU A 1 163 ? -5.794 12.029 -4.032 1.00 81.50 163 LEU A O 1
ATOM 1300 N N . LEU A 1 164 ? -4.212 12.039 -5.599 1.00 80.38 164 LEU A N 1
ATOM 1301 C CA . LEU A 1 164 ? -3.414 13.081 -4.939 1.00 80.38 164 LEU A CA 1
ATOM 1302 C C . LEU A 1 164 ? -4.097 14.454 -4.963 1.00 80.38 164 LEU A C 1
ATOM 1304 O O . LEU A 1 164 ? -3.797 15.299 -4.126 1.00 80.38 164 LEU A O 1
ATOM 1308 N N . VAL A 1 165 ? -4.984 14.670 -5.935 1.00 81.38 165 VAL A N 1
ATOM 1309 C CA . VAL A 1 165 ? -5.747 15.912 -6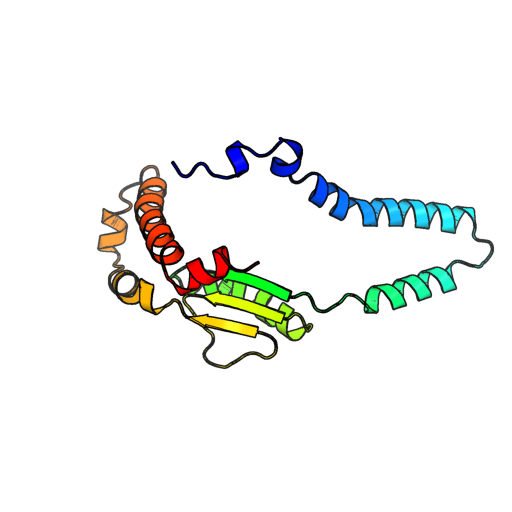.114 1.00 81.38 165 VAL A CA 1
ATOM 1310 C C . VAL A 1 165 ? -7.186 15.773 -5.592 1.00 81.38 165 VAL A C 1
ATOM 1312 O O . VAL A 1 165 ? -7.930 16.748 -5.597 1.00 81.38 165 VAL A O 1
ATOM 1315 N N . SER A 1 166 ? -7.603 14.584 -5.138 1.00 71.50 166 SER A N 1
ATOM 1316 C CA . SER A 1 166 ? -8.911 14.419 -4.497 1.00 71.50 166 SER A CA 1
ATOM 1317 C C . SER A 1 166 ? -8.861 14.939 -3.061 1.00 71.50 166 SER A C 1
ATOM 1319 O O . SER A 1 166 ? -8.008 14.484 -2.300 1.00 71.50 166 SER A O 1
ATOM 1321 N N . ASP A 1 167 ? -9.766 15.865 -2.732 1.00 47.62 167 ASP A N 1
ATOM 1322 C CA . ASP A 1 167 ? -9.941 16.468 -1.398 1.00 47.62 167 ASP A CA 1
ATOM 1323 C C . ASP A 1 167 ? -10.132 15.441 -0.264 1.00 47.62 167 ASP A C 1
ATOM 1325 O O . ASP A 1 167 ? -10.906 14.466 -0.449 1.00 47.62 167 ASP A O 1
#

Organism: NCBI:txid1464854

=== Feature glossary ===
The record interleaves many kinds of information about one protein. Here is each kind framed as the question it answers.

Q: What does the local fold look like, residue by residue?
A: A 3Di character summarizes, for each residue, the relative orientation of the Cα frame of its nearest spatial neighbor. Because it encodes fold topology rather than chemistry, 3Di alignments detect remote structural similarity that sequence alignment misses.

Q: Which residues are in helices, strands, or loops?
A: Secondary structure is the local, repeating backbone conformation. DSSP classifies it into eight states by reading the hydrogen-bond network: three helix types (H, G, I), two β types (E, B), two non-regular types (T, S), and unstructured coil (-).

Q: How big and how compact is the whole molecule?
A: Three whole-structure scalars: the radius of gyration (RMS distance of Cα from centroid, in Å), the count of Cα–Cα contacts (pairs closer than 8 Å and separated by more than four residues in sequence — i.e. tertiary, not local, contacts), and the bounding-box dimensions. Together they distinguish compact globular folds from extended fibres or disordered chains.

Q: How confident is the AlphaFold model at each residue?
A: For AlphaFold models, the B-factor field carries pLDDT — the model's own estimate of local accuracy on a 0–100 scale. Regions with pLDDT<50 should be treated as essentially unmodeled; they often correspond to intrinsically disordered segments.

Q: What family and function is it annotated with?
A: Functional annotations link the protein to curated databases. InterPro entries identify conserved domains and families by matching the sequence against member-database signatures (Pfam, PROSITE, CDD, …). Gene Ontology (GO) terms describe molecular function, biological process, and cellular component in a controlled vocabulary. CATH places the structure in a hierarchical fold classification (Class/Architecture/Topology/Homologous-superfamily). The organism is the source species.

Q: What known structures does this most resemble?
A: Nearest PDB neighbors are the top structural matches found by Foldseek when searching this structure against the entire Protein Data Bank. Each hit reports a TM-score (0 to 1; >0.5 almost always implies the same fold) and an E-value. These are *structural* homologs — they may share no detectable sequence similarity.

Q: Which residues are buried vs exposed?
A: Solvent-accessible surface area (SASA) is the area in Å² traced out by the centre of a 1.4 Å probe sphere (a water molecule) rolled over the protein's van der Waals surface (Shrake–Rupley / Lee–Richards construction). Buried residues have near-zero SASA; fully exposed residues can exceed 200 Å². The total SASA scales roughly with the number of surface residues.

Q: What are the backbone torsion angles?
A: φ (phi) and ψ (psi) are the two rotatable backbone dihedrals per residue: φ is the C(i-1)–N–Cα–C torsion, ψ is the N–Cα–C–N(i+1) torsion, both in degrees on (−180°, 180°]. α-helical residues cluster near (−60°, −45°); β-strand residues near (−120°, +130°). A Ramachandran plot is simply a scatter of (φ, ψ) for every residue.

Q: Are the domains correctly placed relative to each other?
A: Predicted aligned error is AlphaFold's pairwise confidence. Unlike pLDDT (per-residue), PAE is per-residue-pair and captures whether two parts of the structure are correctly placed relative to each other. Units are ångströms of expected positional error.

Q: What if only a Cα trace is available?
A: P-SEA three-state annotation labels each residue as helix, strand, or coil based purely on the geometry of the Cα trace. It serves as a fallback when the full backbone (and thus DSSP) is unavailable.

Q: What is the amino-acid chain?
A: This is the polypeptide sequence — one letter per residue, N-terminus first. Length ranges from a few dozen residues for small domains to over a thousand for large multi-domain proteins.

Q: What do the rendered images show?
A: The six renders are orthographic views along the three Cartesian axes in both directions. Representation (cartoon, sticks, or surface) and color scheme (sequence-rainbow or by-chain) vary across proteins so the training set covers all the common visualization conventions.

Q: What do the diagnostic plots show?
A: Plot images: a contact map (which residues are close in 3D, as an N×N binary image), a Ramachandran scatter (backbone torsion angles, revealing secondary-structure composition at a glance), and — for AlphaFold structures — a PAE heatmap (pairwise prediction confidence).

Q: How mobile is each atom in the crystal?
A: B-factor (Debye–Waller factor) reflects atomic displacement in the crystal lattice. It is an experimental observable (units Å²), not a prediction; low values mean the atom is pinned down, high values mean it moves or is heterogeneous across the crystal.

Q: Where is each backbone atom in 3D?
A: The mmCIF table is the protein's shape written out atom by atom. For each backbone N, Cα, C, and carbonyl O, it records an (x, y, z) coordinate triple in Å plus the residue type, chain letter, and residue number.